Protein AF-A0A542ZNW9-F1 (afdb_monomer_lite)

InterPro domains:
  IPR007312 Phosphoesterase [PF04185] (73-162)
  IPR007312 Phosphoesterase [PTHR31956] (11-163)

Sequence (178 aa):
MIRPRRRTAALAAAATALTTLVAVATTASAAAPKPAAGTAYLPPVKHVFVINLENKGYDETWGPGSAAPYLSQTLRSQGVLLSSYYGTAHNSQPNYVAQVSGQGPNSQMQADCQTYSNFSGSGTVAPGQAVGSGCVFPTSVPNLTDQLTGKGLTWRGYMEDMGTPCRHPQVGAVDDTQ

Structure (mmCIF, N/CA/C/O backbone):
data_AF-A0A542ZNW9-F1
#
_entry.id   AF-A0A542ZNW9-F1
#
loop_
_atom_site.group_PDB
_atom_site.id
_atom_site.type_symbol
_atom_site.label_atom_id
_atom_site.label_alt_id
_atom_site.label_comp_id
_atom_site.label_asym_id
_atom_site.label_entity_id
_atom_site.label_seq_id
_atom_site.pdbx_PDB_ins_code
_atom_site.Cartn_x
_atom_site.Cartn_y
_atom_site.Cartn_z
_atom_site.occupancy
_atom_site.B_iso_or_equiv
_atom_site.auth_seq_id
_atom_site.auth_comp_id
_atom_site.auth_asym_id
_atom_site.auth_atom_id
_atom_site.pdbx_PDB_model_num
ATOM 1 N N . MET A 1 1 ? 85.048 -5.509 16.571 1.00 40.00 1 MET A N 1
ATOM 2 C CA . MET A 1 1 ? 83.852 -5.096 15.800 1.00 40.00 1 MET A CA 1
ATOM 3 C C . MET A 1 1 ? 82.701 -6.063 16.078 1.00 40.00 1 MET A C 1
ATOM 5 O O . MET A 1 1 ? 82.973 -7.239 16.235 1.00 40.00 1 MET A O 1
ATOM 9 N N . ILE A 1 2 ? 81.466 -5.548 16.133 1.00 42.06 2 ILE A N 1
ATOM 10 C CA . ILE A 1 2 ? 80.174 -6.176 15.752 1.00 42.06 2 ILE A CA 1
ATOM 11 C C . ILE A 1 2 ? 79.842 -7.628 16.225 1.00 42.06 2 ILE A C 1
ATOM 13 O O . ILE A 1 2 ? 80.313 -8.602 15.657 1.00 42.06 2 ILE A O 1
ATOM 17 N N . ARG A 1 3 ? 78.838 -7.702 17.128 1.00 43.06 3 ARG A N 1
ATOM 18 C CA . ARG A 1 3 ? 77.819 -8.766 17.399 1.00 43.06 3 ARG A CA 1
ATOM 19 C C . ARG A 1 3 ? 78.209 -10.154 17.996 1.00 43.06 3 ARG A C 1
ATOM 21 O O . ARG A 1 3 ? 79.103 -10.820 17.491 1.00 43.06 3 ARG A O 1
ATOM 28 N N . PRO A 1 4 ? 77.447 -10.657 19.007 1.00 50.31 4 PRO A N 1
ATOM 29 C CA . PRO A 1 4 ? 77.591 -12.013 19.575 1.00 50.31 4 PRO A CA 1
ATOM 30 C C . PRO A 1 4 ? 76.329 -12.929 19.523 1.00 50.31 4 PRO A C 1
ATOM 32 O O . PRO A 1 4 ? 75.225 -12.443 19.741 1.00 50.31 4 PRO A O 1
ATOM 35 N N . ARG A 1 5 ? 76.543 -14.268 19.467 1.00 52.50 5 ARG A N 1
ATOM 36 C CA . ARG A 1 5 ? 75.645 -15.393 19.914 1.00 52.50 5 ARG A CA 1
ATOM 37 C C . ARG A 1 5 ? 74.266 -15.533 19.190 1.00 52.50 5 ARG A C 1
ATOM 39 O O . ARG A 1 5 ? 73.792 -14.572 18.612 1.00 52.50 5 ARG A O 1
ATOM 46 N N . ARG A 1 6 ? 73.531 -16.669 19.139 1.00 48.50 6 ARG A N 1
ATOM 47 C CA . ARG A 1 6 ? 73.522 -18.054 19.723 1.00 48.50 6 ARG A CA 1
ATOM 48 C C . ARG A 1 6 ? 73.196 -19.057 18.559 1.00 48.50 6 ARG A C 1
ATOM 50 O O . ARG A 1 6 ? 72.655 -18.594 17.568 1.00 48.50 6 ARG A O 1
ATOM 57 N N . ARG A 1 7 ? 73.605 -20.344 18.471 1.00 53.25 7 ARG A N 1
ATOM 58 C CA . ARG A 1 7 ? 73.169 -21.598 19.173 1.00 53.25 7 ARG A CA 1
ATOM 59 C C . ARG A 1 7 ? 71.640 -21.725 19.376 1.00 53.25 7 ARG A C 1
ATOM 61 O O . ARG A 1 7 ? 71.080 -20.794 19.938 1.00 53.25 7 ARG A O 1
ATOM 68 N N . THR A 1 8 ? 70.928 -22.827 19.078 1.00 44.78 8 THR A N 1
ATOM 69 C CA . THR A 1 8 ? 71.196 -24.166 18.448 1.00 44.78 8 THR A CA 1
ATOM 70 C C . THR A 1 8 ? 70.414 -24.277 17.101 1.00 44.78 8 THR A C 1
ATOM 72 O O . THR A 1 8 ? 70.203 -23.216 16.527 1.00 44.78 8 THR A O 1
ATOM 75 N N . ALA A 1 9 ? 69.994 -25.381 16.440 1.00 45.34 9 ALA A N 1
ATOM 76 C CA . ALA A 1 9 ? 69.988 -26.870 16.549 1.00 45.34 9 ALA A CA 1
ATOM 77 C C . ALA A 1 9 ? 69.945 -27.458 15.084 1.00 45.34 9 ALA A C 1
ATOM 79 O O . ALA A 1 9 ? 69.938 -26.649 14.161 1.00 45.34 9 ALA A O 1
ATOM 80 N N . ALA A 1 10 ? 69.999 -28.745 14.673 1.00 41.28 10 ALA A N 1
ATOM 81 C CA . ALA A 1 10 ? 69.808 -30.110 15.226 1.00 41.28 10 ALA A CA 1
ATOM 82 C C . ALA A 1 10 ? 68.339 -30.570 15.476 1.00 41.28 10 ALA A C 1
ATOM 84 O O . ALA A 1 10 ? 67.607 -29.840 16.129 1.00 41.28 10 ALA A O 1
ATOM 85 N N . LEU A 1 11 ? 67.849 -31.766 15.072 1.00 40.66 11 LEU A N 1
ATOM 86 C CA . LEU A 1 11 ? 68.279 -32.818 14.106 1.00 40.66 11 LEU A CA 1
ATOM 87 C C . LEU A 1 11 ? 67.115 -33.848 13.917 1.00 40.66 11 LEU A C 1
ATOM 89 O O . LEU A 1 11 ? 66.310 -33.965 14.834 1.00 40.66 11 LEU A O 1
ATOM 93 N N . ALA A 1 12 ? 67.112 -34.660 12.837 1.00 39.25 12 ALA A N 1
ATOM 94 C CA . ALA A 1 12 ? 66.285 -35.887 12.641 1.00 39.25 12 ALA A CA 1
ATOM 95 C C . ALA A 1 12 ? 64.734 -35.712 12.596 1.00 39.25 12 ALA A C 1
ATOM 97 O O . ALA A 1 12 ? 64.210 -34.692 13.020 1.00 39.25 12 ALA A O 1
ATOM 98 N N . ALA A 1 13 ? 63.910 -36.650 12.097 1.00 38.88 13 ALA A N 1
ATOM 99 C CA . ALA A 1 13 ? 64.068 -37.721 11.091 1.00 38.88 13 ALA A CA 1
ATOM 100 C C . ALA A 1 13 ? 62.667 -38.102 10.536 1.00 38.88 13 ALA A C 1
ATOM 102 O O . ALA A 1 13 ? 61.650 -37.646 11.053 1.00 38.88 13 ALA A O 1
ATOM 103 N N . ALA A 1 14 ? 62.599 -38.930 9.487 1.00 42.25 14 ALA A N 1
ATOM 104 C CA . ALA A 1 14 ? 61.339 -39.390 8.891 1.00 42.25 14 ALA A CA 1
ATOM 105 C C . ALA A 1 14 ? 60.809 -40.691 9.523 1.00 42.25 14 ALA A C 1
ATOM 107 O O . ALA A 1 14 ? 61.604 -41.565 9.860 1.00 42.25 14 ALA A O 1
ATOM 108 N N . ALA A 1 15 ? 59.480 -40.864 9.557 1.00 42.28 15 ALA A N 1
ATOM 109 C CA . ALA A 1 15 ? 58.813 -42.165 9.402 1.00 42.28 15 ALA A CA 1
ATOM 110 C C . ALA A 1 15 ? 57.318 -41.996 9.064 1.00 42.28 15 ALA A C 1
ATOM 112 O O . ALA A 1 15 ? 56.653 -41.076 9.535 1.00 42.28 15 ALA A O 1
ATOM 113 N N . THR A 1 16 ? 56.790 -42.905 8.246 1.00 48.59 16 THR A N 1
ATOM 114 C CA . THR A 1 16 ? 55.382 -42.989 7.830 1.00 48.59 16 THR A CA 1
ATOM 115 C C . THR A 1 16 ? 54.485 -43.650 8.878 1.00 48.59 16 THR A C 1
ATOM 117 O O . THR A 1 16 ? 54.848 -44.699 9.407 1.00 48.59 16 THR A O 1
ATOM 120 N N . ALA A 1 17 ? 53.253 -43.159 9.035 1.00 45.09 17 ALA A N 1
ATOM 121 C CA . ALA A 1 17 ? 52.128 -43.952 9.534 1.00 45.09 17 ALA A CA 1
ATOM 122 C C . ALA A 1 17 ? 50.839 -43.537 8.802 1.00 45.09 17 ALA A C 1
ATOM 124 O O . ALA A 1 17 ? 50.328 -42.439 9.006 1.00 45.09 17 ALA A O 1
ATOM 125 N N . LEU A 1 18 ? 50.336 -44.400 7.914 1.00 49.16 18 LEU A N 1
ATOM 126 C CA . LEU A 1 18 ? 49.089 -44.180 7.179 1.00 49.16 18 LEU A CA 1
ATOM 127 C C . LEU A 1 18 ? 47.925 -44.811 7.956 1.00 49.16 18 LEU A C 1
ATOM 129 O O . LEU A 1 18 ? 47.775 -46.030 7.951 1.00 49.16 18 LEU A O 1
ATOM 133 N N . THR A 1 19 ? 47.082 -43.994 8.586 1.00 50.31 19 THR A N 1
ATOM 134 C CA . THR A 1 19 ? 45.833 -44.444 9.223 1.00 50.31 19 THR A CA 1
ATOM 135 C C . THR A 1 19 ? 44.640 -43.664 8.679 1.00 50.31 19 THR A C 1
ATOM 137 O O . THR A 1 19 ? 44.379 -42.518 9.036 1.00 50.31 19 THR A O 1
ATOM 140 N N . THR A 1 20 ? 43.895 -44.301 7.779 1.00 50.75 20 THR A N 1
ATOM 141 C CA . THR A 1 20 ? 42.688 -43.742 7.165 1.00 50.75 20 THR A CA 1
ATOM 142 C C . THR A 1 20 ? 41.507 -43.785 8.132 1.00 50.75 20 THR A C 1
ATOM 144 O O . THR A 1 20 ? 40.896 -44.838 8.310 1.00 50.75 20 THR A O 1
ATOM 147 N N . LEU A 1 21 ? 41.129 -42.636 8.696 1.00 44.22 21 LEU A N 1
ATOM 148 C CA . LEU A 1 21 ? 39.830 -42.452 9.349 1.00 44.22 21 LEU A CA 1
ATOM 149 C C . LEU A 1 21 ? 38.939 -41.548 8.485 1.00 44.22 21 LEU A C 1
ATOM 151 O O . LEU A 1 21 ? 38.829 -40.344 8.707 1.00 44.22 21 LEU A O 1
ATOM 155 N N . VAL A 1 22 ? 38.291 -42.140 7.476 1.00 47.03 22 VAL A N 1
ATOM 156 C CA . VAL A 1 22 ? 37.201 -41.473 6.747 1.00 47.03 22 VAL A CA 1
ATOM 157 C C . VAL A 1 22 ? 35.963 -41.504 7.640 1.00 47.03 22 VAL A C 1
ATOM 159 O O . VAL A 1 22 ? 35.112 -42.385 7.537 1.00 47.03 22 VAL A O 1
ATOM 162 N N . ALA A 1 23 ? 35.889 -40.552 8.569 1.00 49.53 23 ALA A N 1
ATOM 163 C CA . ALA A 1 23 ? 34.697 -40.325 9.367 1.00 49.53 23 ALA A CA 1
ATOM 164 C C . ALA A 1 23 ? 33.591 -39.784 8.450 1.00 49.53 23 ALA A C 1
ATOM 166 O O . ALA A 1 23 ? 33.555 -38.593 8.138 1.00 49.53 23 ALA A O 1
ATOM 167 N N . VAL A 1 24 ? 32.694 -40.667 7.999 1.00 49.09 24 VAL A N 1
ATOM 168 C CA . VAL A 1 24 ? 31.499 -40.280 7.240 1.00 49.09 24 VAL A CA 1
ATOM 169 C C . VAL A 1 24 ? 30.548 -39.556 8.191 1.00 49.09 24 VAL A C 1
ATOM 171 O O . VAL A 1 24 ? 29.669 -40.155 8.806 1.00 49.09 24 VAL A O 1
ATOM 174 N N . ALA A 1 25 ? 30.755 -38.250 8.335 1.00 50.84 25 ALA A N 1
ATOM 175 C CA . ALA A 1 25 ? 29.876 -37.368 9.080 1.00 50.84 25 ALA A CA 1
ATOM 176 C C . ALA A 1 25 ? 28.557 -37.205 8.311 1.00 50.84 25 ALA A C 1
ATOM 178 O O . ALA A 1 25 ? 28.365 -36.240 7.573 1.00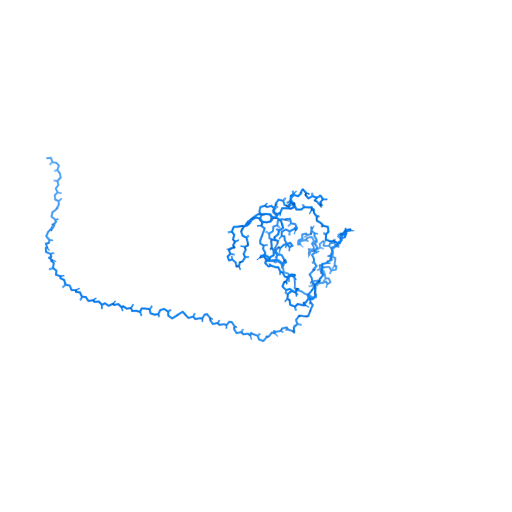 50.84 25 ALA A O 1
ATOM 179 N N . THR A 1 26 ? 27.642 -38.164 8.476 1.00 49.28 26 THR A N 1
ATOM 180 C CA . THR A 1 26 ? 26.252 -38.032 8.036 1.00 49.28 26 THR A CA 1
ATOM 181 C C . THR A 1 26 ? 25.600 -36.909 8.832 1.00 49.28 26 THR A C 1
ATOM 183 O O . THR A 1 26 ? 25.055 -37.131 9.916 1.00 49.28 26 THR A O 1
ATOM 186 N N . THR A 1 27 ? 25.668 -35.688 8.306 1.00 51.94 27 THR A N 1
ATOM 187 C CA . THR A 1 27 ? 24.936 -34.530 8.814 1.00 51.94 27 THR A CA 1
ATOM 188 C C . THR A 1 27 ? 23.448 -34.742 8.563 1.00 51.94 27 THR A C 1
ATOM 190 O O . THR A 1 27 ? 22.872 -34.255 7.592 1.00 51.94 27 THR A O 1
ATOM 193 N N . ALA A 1 28 ? 22.818 -35.511 9.453 1.00 55.88 28 ALA A N 1
ATOM 194 C CA . ALA A 1 28 ? 21.375 -35.635 9.521 1.00 55.88 28 ALA A CA 1
ATOM 195 C C . ALA A 1 28 ? 20.797 -34.228 9.701 1.00 55.88 28 ALA A C 1
ATOM 197 O O . ALA A 1 28 ? 20.906 -33.635 10.775 1.00 55.88 28 ALA A O 1
ATOM 198 N N . SER A 1 29 ? 20.242 -33.677 8.620 1.00 57.47 29 SER A N 1
ATOM 199 C CA . SER A 1 29 ? 19.619 -32.360 8.638 1.00 57.47 29 SER A CA 1
ATOM 200 C C . SER A 1 29 ? 18.421 -32.431 9.574 1.00 57.47 29 SER A C 1
ATOM 202 O O . SER A 1 29 ? 17.389 -33.015 9.236 1.00 57.47 29 SER A O 1
ATOM 204 N N . ALA A 1 30 ? 18.594 -31.907 10.787 1.00 60.81 30 ALA A N 1
ATOM 205 C CA . ALA A 1 30 ? 17.549 -31.852 11.789 1.00 60.81 30 ALA A CA 1
ATOM 206 C C . ALA A 1 30 ? 16.455 -30.920 11.264 1.00 60.81 30 ALA A C 1
ATOM 208 O O . ALA A 1 30 ? 16.573 -29.697 11.350 1.00 60.81 30 ALA A O 1
ATOM 209 N N . ALA A 1 31 ? 15.418 -31.512 10.666 1.00 60.44 31 ALA A N 1
ATOM 210 C CA . ALA A 1 31 ? 14.281 -30.778 10.139 1.00 60.44 31 ALA A CA 1
ATOM 211 C C . ALA A 1 31 ? 13.732 -29.875 11.248 1.00 60.44 31 ALA A C 1
ATOM 213 O O . ALA A 1 31 ? 13.332 -30.367 12.306 1.00 60.44 31 ALA A O 1
ATOM 214 N N . ALA A 1 32 ? 13.765 -28.559 11.014 1.00 65.69 32 ALA A N 1
ATOM 215 C CA . ALA A 1 32 ? 13.331 -27.582 12.001 1.00 65.69 32 ALA A CA 1
ATOM 216 C C . ALA A 1 32 ? 11.916 -27.953 12.478 1.00 65.69 32 ALA A C 1
ATOM 218 O O . ALA A 1 32 ? 11.058 -28.230 11.629 1.00 65.69 32 ALA A O 1
ATOM 219 N N . PRO A 1 33 ? 11.662 -28.011 13.800 1.00 58.28 33 PRO A N 1
ATOM 220 C CA . PRO A 1 33 ? 10.386 -28.477 14.315 1.00 58.28 33 PRO A CA 1
ATOM 221 C C . PRO A 1 33 ? 9.277 -27.606 13.734 1.00 58.28 33 PRO A C 1
ATOM 223 O O . PRO A 1 33 ? 9.235 -26.398 13.974 1.00 58.28 33 PRO A O 1
ATOM 226 N N . LYS A 1 34 ? 8.400 -28.228 12.934 1.00 60.06 34 LYS A N 1
ATOM 227 C CA . LYS A 1 34 ? 7.247 -27.562 12.325 1.00 60.06 34 LYS A CA 1
ATOM 228 C C . LYS A 1 34 ? 6.517 -26.806 13.439 1.00 60.06 34 LYS A C 1
ATOM 230 O O . LYS A 1 34 ? 6.139 -27.462 14.414 1.00 60.06 34 LYS A O 1
ATOM 235 N N . PRO A 1 35 ? 6.325 -25.476 13.331 1.00 58.75 35 PRO A N 1
ATOM 236 C CA . PRO A 1 35 ? 5.683 -24.715 14.391 1.00 58.75 35 PRO A CA 1
ATOM 237 C C 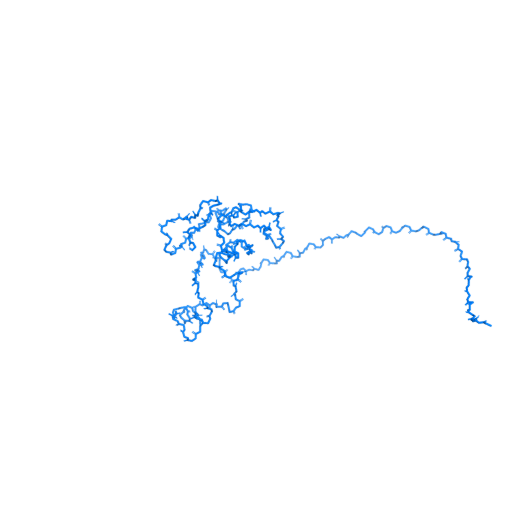. PRO A 1 35 ? 4.332 -25.357 14.690 1.00 58.75 35 PRO A C 1
ATOM 239 O O . PRO A 1 35 ? 3.547 -25.622 13.771 1.00 58.75 35 PRO A O 1
ATOM 242 N N . ALA A 1 36 ? 4.104 -25.675 15.965 1.00 58.50 36 ALA A N 1
ATOM 243 C CA . ALA A 1 36 ? 2.859 -26.283 16.394 1.00 58.50 36 ALA A CA 1
ATOM 244 C C . ALA A 1 36 ? 1.711 -25.383 15.931 1.00 58.50 36 ALA A C 1
ATOM 246 O O . ALA A 1 36 ? 1.739 -24.173 16.163 1.00 58.50 36 ALA A O 1
ATOM 247 N N . ALA A 1 37 ? 0.728 -25.966 15.244 1.00 60.44 37 ALA A N 1
ATOM 248 C CA . ALA A 1 37 ? -0.441 -25.233 14.785 1.00 60.44 37 ALA A CA 1
ATOM 249 C C . ALA A 1 37 ? -1.277 -24.850 16.011 1.00 60.44 37 ALA A C 1
ATOM 251 O O . ALA A 1 37 ? -2.148 -25.606 16.440 1.00 60.44 37 ALA A O 1
ATOM 252 N N . GLY A 1 38 ? -0.947 -23.704 16.610 1.00 58.31 38 GLY A N 1
ATOM 253 C CA . GLY A 1 38 ? -1.666 -23.161 17.748 1.00 58.31 38 GLY A CA 1
ATOM 254 C C . GLY A 1 38 ? -3.143 -23.046 17.401 1.00 58.31 38 GLY A C 1
ATOM 255 O O . GLY A 1 38 ? -3.496 -22.554 16.327 1.00 58.31 38 GLY A O 1
ATOM 256 N N . THR A 1 39 ? -4.003 -23.518 18.302 1.00 58.22 39 THR A N 1
ATOM 257 C CA . THR A 1 39 ? -5.450 -23.322 18.199 1.00 58.22 39 THR A CA 1
ATOM 258 C C . THR A 1 39 ? -5.716 -21.839 17.985 1.00 58.22 39 THR A C 1
ATOM 260 O O . THR A 1 39 ? -5.348 -21.034 18.844 1.00 58.22 39 THR A O 1
ATOM 263 N N . ALA A 1 40 ? -6.292 -21.474 16.837 1.00 61.62 40 ALA A N 1
ATOM 264 C CA . ALA A 1 40 ? -6.493 -20.077 16.474 1.00 61.62 40 ALA A CA 1
ATOM 265 C C . ALA A 1 40 ? -7.316 -19.380 17.567 1.00 61.62 40 ALA A C 1
ATOM 267 O O . ALA A 1 40 ? -8.493 -19.678 17.755 1.00 61.62 40 ALA A O 1
ATOM 268 N N . TYR A 1 41 ? -6.667 -18.481 18.312 1.00 68.19 41 TYR A N 1
ATOM 269 C CA . TYR A 1 41 ? -7.252 -17.822 19.486 1.00 68.19 41 TYR A CA 1
ATOM 270 C C . TYR A 1 41 ? -8.419 -16.889 19.119 1.00 68.19 41 TYR A C 1
ATOM 272 O O . TYR A 1 41 ? -9.238 -16.535 19.962 1.00 68.19 41 TYR A O 1
ATOM 280 N N . LEU A 1 42 ? -8.501 -16.505 17.844 1.00 74.56 42 LEU A N 1
ATOM 281 C CA . LEU A 1 42 ? -9.568 -15.700 17.270 1.00 74.56 42 LEU A CA 1
ATOM 282 C C . LEU A 1 42 ? -10.403 -16.553 16.299 1.00 74.56 42 LEU A C 1
ATOM 284 O O . LEU A 1 42 ? -9.843 -17.420 15.619 1.00 74.56 42 LEU A O 1
ATOM 288 N N . PRO A 1 43 ? -11.721 -16.302 16.183 1.00 82.38 43 PRO A N 1
ATOM 289 C CA . PRO A 1 43 ? -12.551 -16.951 15.174 1.00 82.38 43 PRO A CA 1
ATOM 290 C C . PRO A 1 43 ? -12.054 -16.623 13.751 1.00 82.38 43 PRO A C 1
ATOM 292 O O . PRO A 1 43 ? -11.444 -15.570 13.547 1.00 82.38 43 PRO A O 1
ATOM 295 N N . PRO A 1 44 ? -12.330 -17.477 12.744 1.00 86.75 44 PRO A N 1
ATOM 296 C CA . PRO A 1 44 ? -11.870 -17.254 11.375 1.00 86.75 44 PRO A CA 1
ATOM 297 C C . PRO A 1 44 ? -12.289 -15.887 10.821 1.00 86.75 44 PRO A C 1
ATOM 299 O O . PRO A 1 44 ? -13.480 -15.579 10.723 1.00 86.75 44 PRO A O 1
ATOM 302 N N . VAL A 1 45 ? -11.300 -15.083 10.427 1.00 89.19 45 VAL A N 1
ATOM 303 C CA . VAL A 1 45 ? -11.511 -13.763 9.821 1.00 89.19 45 VAL A CA 1
ATOM 304 C C . VAL A 1 45 ? -12.130 -13.944 8.434 1.00 89.19 45 VAL A C 1
ATOM 306 O O . VAL A 1 45 ? -11.502 -14.501 7.537 1.00 89.19 45 VAL A O 1
ATOM 309 N N . LYS A 1 46 ? -13.377 -13.490 8.264 1.00 89.81 46 LYS A N 1
ATOM 310 C CA . LYS A 1 46 ? -14.123 -13.588 6.992 1.00 89.81 46 LYS A CA 1
ATOM 311 C C . LYS A 1 46 ? -13.966 -12.362 6.096 1.00 89.81 46 LYS A C 1
ATOM 313 O O . LYS A 1 46 ? -14.041 -12.481 4.878 1.00 89.81 46 LYS A O 1
ATOM 318 N N . HIS A 1 47 ? -13.766 -11.196 6.705 1.00 93.56 47 HIS A N 1
ATOM 319 C CA . HIS A 1 47 ? -13.651 -9.907 6.031 1.00 93.56 47 HIS A CA 1
ATOM 320 C C . HIS A 1 47 ? -12.563 -9.085 6.718 1.00 93.56 47 HIS A C 1
ATOM 322 O O . HIS A 1 47 ? -12.443 -9.119 7.943 1.00 93.56 47 HIS A O 1
ATOM 328 N N . VAL A 1 48 ? -11.794 -8.344 5.926 1.00 94.12 48 VAL A N 1
ATOM 329 C CA . VAL A 1 48 ? -10.800 -7.374 6.389 1.00 94.12 48 VAL A CA 1
ATOM 330 C C . VAL A 1 48 ? -11.084 -6.072 5.657 1.00 94.12 48 VAL A C 1
ATOM 332 O O . VAL A 1 48 ? -11.286 -6.082 4.445 1.00 94.12 48 VAL A O 1
ATOM 335 N N . PHE A 1 49 ? -11.090 -4.967 6.394 1.00 95.94 49 PHE A N 1
ATOM 336 C CA . PHE A 1 49 ? -11.134 -3.622 5.839 1.00 95.94 49 PHE A CA 1
ATOM 337 C C . PHE A 1 49 ? -9.823 -2.934 6.203 1.00 95.94 49 PHE A C 1
ATOM 339 O O . PHE A 1 49 ? -9.416 -2.954 7.364 1.00 95.94 49 PHE A O 1
ATOM 346 N N . VAL A 1 50 ? -9.163 -2.352 5.206 1.00 95.62 50 VAL A N 1
ATOM 347 C CA . VAL A 1 50 ? -7.970 -1.522 5.378 1.00 95.62 50 VAL A CA 1
ATOM 348 C C . VAL A 1 50 ? -8.350 -0.135 4.885 1.00 95.62 50 VAL A C 1
ATOM 350 O O . VAL A 1 50 ? -8.875 -0.001 3.782 1.00 95.62 50 VAL A O 1
ATOM 353 N N . ILE A 1 51 ? -8.155 0.874 5.731 1.00 95.12 51 ILE A N 1
ATOM 354 C CA . ILE A 1 51 ? -8.493 2.267 5.441 1.00 95.12 51 ILE A CA 1
ATOM 355 C C . ILE A 1 51 ? -7.198 3.056 5.574 1.00 95.12 51 ILE A C 1
ATOM 357 O O . ILE A 1 51 ? -6.673 3.200 6.679 1.00 95.12 51 ILE A O 1
ATOM 361 N N . ASN A 1 52 ? -6.682 3.534 4.447 1.00 94.44 52 ASN A N 1
ATOM 362 C CA . ASN A 1 52 ? -5.518 4.408 4.414 1.00 94.44 52 ASN A CA 1
ATOM 363 C C . ASN A 1 52 ? -6.021 5.854 4.435 1.00 94.44 52 ASN A C 1
ATOM 365 O O . ASN A 1 52 ? -6.885 6.213 3.640 1.00 94.44 52 ASN A O 1
ATOM 369 N N . LEU A 1 53 ? -5.500 6.659 5.359 1.00 92.44 53 LEU A N 1
ATOM 370 C CA . LEU A 1 53 ? -5.766 8.093 5.451 1.00 92.44 53 LEU A CA 1
ATOM 371 C C . LEU A 1 53 ? -4.445 8.813 5.196 1.00 92.44 53 LEU A C 1
ATOM 373 O O . LEU A 1 53 ? -3.445 8.498 5.845 1.00 92.44 53 LEU A O 1
ATOM 377 N N . GLU A 1 54 ? -4.424 9.724 4.230 1.00 89.06 54 GLU A N 1
ATOM 378 C CA . GLU A 1 54 ? -3.171 10.266 3.707 1.00 89.06 54 GLU A CA 1
ATOM 379 C C . GLU A 1 54 ? -2.717 11.559 4.409 1.00 89.06 54 GLU A C 1
ATOM 381 O O . GLU A 1 54 ? -3.507 12.277 5.018 1.00 89.06 54 GLU A O 1
ATOM 386 N N . ASN A 1 55 ? -1.410 11.839 4.343 1.00 89.81 55 ASN A N 1
ATOM 387 C CA . ASN A 1 55 ? -0.763 13.102 4.733 1.00 89.81 55 ASN A CA 1
ATOM 388 C C . ASN A 1 55 ? -1.107 13.619 6.156 1.00 89.81 55 ASN A C 1
ATOM 390 O O . ASN A 1 55 ? -1.178 14.832 6.394 1.00 89.81 55 ASN A O 1
ATOM 394 N N . LYS A 1 56 ? -1.306 12.713 7.126 1.00 92.81 56 LYS A N 1
ATOM 395 C CA . LYS A 1 56 ? -1.568 13.037 8.541 1.00 92.81 56 LYS A CA 1
ATOM 396 C C . LYS A 1 56 ? -0.512 12.433 9.466 1.00 92.81 56 LYS A C 1
ATOM 398 O O . LYS A 1 56 ? -0.210 11.242 9.395 1.00 92.81 56 LYS A O 1
ATOM 403 N N . GLY A 1 57 ? 0.054 13.258 10.348 1.00 92.62 57 GLY A N 1
ATOM 404 C CA . GLY A 1 57 ? 1.061 12.824 11.324 1.00 92.62 57 GLY A CA 1
ATOM 405 C C . GLY A 1 57 ? 0.459 12.056 12.509 1.00 92.62 57 GLY A C 1
ATOM 406 O O . GLY A 1 57 ? -0.727 12.198 12.811 1.00 92.62 57 GLY A O 1
ATOM 407 N N . TYR A 1 58 ? 1.276 11.280 13.234 1.00 94.75 58 TYR A N 1
ATOM 408 C CA . TYR A 1 58 ? 0.815 10.570 14.438 1.00 94.75 58 TYR A CA 1
ATOM 409 C C . TYR A 1 58 ? 0.300 11.547 15.507 1.00 94.75 58 TYR A C 1
ATOM 411 O O . TYR A 1 58 ? -0.844 11.425 15.938 1.00 94.75 58 TYR A O 1
ATOM 419 N N . ASP A 1 59 ? 1.092 12.555 15.884 1.00 94.88 59 ASP A N 1
ATOM 420 C CA . ASP A 1 59 ? 0.703 13.519 16.926 1.00 94.88 59 ASP A CA 1
ATOM 421 C C . ASP A 1 59 ? -0.434 14.456 16.484 1.00 94.88 59 ASP A C 1
ATOM 423 O O . ASP A 1 59 ? -1.254 14.864 17.303 1.00 94.88 59 ASP A O 1
ATOM 427 N N . GLU A 1 60 ? -0.545 14.738 15.183 1.00 95.88 60 GLU A N 1
ATOM 428 C CA . GLU A 1 60 ? -1.680 15.464 14.594 1.00 95.88 60 GLU A CA 1
ATOM 429 C C . GLU A 1 60 ? -2.980 14.642 14.686 1.00 95.88 60 GLU A C 1
ATOM 431 O O . GLU A 1 60 ? -4.040 15.169 15.019 1.00 95.88 60 GLU A O 1
ATOM 436 N N . THR A 1 61 ? -2.898 13.332 14.430 1.00 95.75 61 THR A N 1
ATOM 437 C CA . THR A 1 61 ? -4.064 12.436 14.406 1.00 95.75 61 THR A CA 1
ATOM 438 C C . THR A 1 61 ? -4.497 12.007 15.806 1.00 95.75 61 THR A C 1
ATOM 440 O O . THR A 1 61 ? -5.697 11.932 16.066 1.00 95.75 61 THR A O 1
ATOM 443 N N . TRP A 1 62 ? -3.551 11.729 16.709 1.00 95.19 62 TRP A N 1
ATOM 444 C CA . TRP A 1 62 ? -3.789 11.071 18.005 1.00 95.19 62 TRP A CA 1
ATOM 445 C C . TRP A 1 62 ? -3.448 11.935 19.228 1.00 95.19 62 TRP A C 1
ATOM 447 O O . TRP A 1 62 ? -3.755 11.533 20.351 1.00 95.19 62 TRP A O 1
ATOM 457 N N . GLY A 1 63 ? -2.822 13.101 19.043 1.00 93.62 63 GLY A N 1
ATOM 458 C CA . GLY A 1 63 ? -2.472 14.014 20.131 1.00 93.62 63 GLY A CA 1
ATOM 459 C C . GLY A 1 63 ? -3.659 14.835 20.665 1.00 93.62 63 GLY A C 1
ATOM 460 O O . GLY A 1 63 ? -4.744 14.833 20.078 1.00 93.62 63 GLY A O 1
ATOM 461 N N . PRO A 1 64 ? -3.470 15.592 21.768 1.00 93.44 64 PRO A N 1
ATOM 462 C CA . PRO A 1 64 ? -4.557 16.314 22.445 1.00 93.44 64 PRO A CA 1
ATOM 463 C C . PRO A 1 64 ? -5.273 17.378 21.598 1.00 93.44 64 PRO A C 1
ATOM 465 O O . PRO A 1 64 ? -6.405 17.735 21.907 1.00 93.44 64 PRO A O 1
ATOM 468 N N . GLY A 1 65 ? -4.621 17.889 20.547 1.00 94.94 65 GLY A N 1
ATOM 469 C CA . GLY A 1 65 ? -5.178 18.867 19.603 1.00 94.94 65 GLY A CA 1
ATOM 470 C C . GLY A 1 65 ? -5.804 18.259 18.342 1.00 94.94 65 GLY A C 1
ATOM 471 O O . GLY A 1 65 ? -6.026 18.991 17.381 1.00 94.94 65 GLY A O 1
ATOM 472 N N . SER A 1 66 ? -6.038 16.942 18.307 1.00 96.94 66 SER A N 1
ATOM 473 C CA . SER A 1 66 ? -6.528 16.224 17.124 1.00 96.94 66 SER A CA 1
ATOM 474 C C . SER A 1 66 ? -7.846 16.789 16.581 1.00 96.94 66 SER A C 1
ATOM 476 O O . SER A 1 66 ? -8.880 16.764 17.250 1.00 96.94 66 SER A O 1
ATOM 478 N N . ALA A 1 67 ? -7.823 17.210 15.313 1.00 96.50 67 ALA A N 1
ATOM 479 C CA . ALA A 1 67 ? -9.011 17.615 14.559 1.00 96.50 67 ALA A CA 1
ATOM 480 C C . ALA A 1 67 ? -9.904 16.424 14.138 1.00 96.50 67 ALA A C 1
ATOM 482 O O . ALA A 1 67 ? -10.972 16.628 13.565 1.00 96.50 67 ALA A O 1
ATOM 483 N N . ALA A 1 68 ? -9.493 15.185 14.434 1.00 96.44 68 ALA A N 1
ATOM 484 C CA . ALA A 1 68 ? -10.206 13.953 14.100 1.00 96.44 68 ALA A CA 1
ATOM 485 C C . ALA A 1 68 ? -10.689 13.219 15.374 1.00 96.44 68 ALA A C 1
ATOM 487 O O . ALA A 1 68 ? -10.217 12.113 15.660 1.00 96.44 68 ALA A O 1
ATOM 488 N N . PRO A 1 69 ? -11.639 13.784 16.153 1.00 95.69 69 PRO A N 1
ATOM 489 C CA . PRO A 1 69 ? -12.053 13.245 17.456 1.00 95.69 69 PRO A CA 1
ATOM 490 C C . PRO A 1 69 ? -12.617 11.819 17.378 1.00 95.69 69 PRO A C 1
ATOM 492 O O . PRO A 1 69 ? -12.426 11.023 18.299 1.00 95.69 69 PRO A O 1
ATOM 495 N N . TYR A 1 70 ? -13.259 11.455 16.260 1.00 96.06 70 TYR A N 1
ATOM 496 C CA . TYR A 1 70 ? -13.716 10.082 16.038 1.00 96.06 70 TYR A CA 1
ATOM 497 C C . TYR A 1 70 ? -12.552 9.082 15.998 1.00 96.06 70 TYR A C 1
ATOM 499 O O . TYR A 1 70 ? -12.679 7.989 16.542 1.00 96.06 70 TYR A O 1
ATOM 507 N N . LEU A 1 71 ? -11.406 9.445 15.412 1.00 95.69 71 LEU A N 1
ATOM 508 C CA . LEU A 1 71 ? -10.216 8.594 15.426 1.00 95.69 71 LEU A CA 1
ATOM 509 C C . LEU A 1 71 ? -9.582 8.606 16.820 1.00 95.69 71 LEU A C 1
ATOM 511 O O . LEU A 1 71 ? -9.546 7.568 17.483 1.00 95.69 71 LEU A O 1
ATOM 515 N N . SER A 1 72 ? -9.149 9.784 17.283 1.00 95.62 72 SER A N 1
ATOM 516 C CA . SER A 1 72 ? -8.343 9.943 18.502 1.00 95.62 72 SER A CA 1
ATOM 517 C C . SER A 1 72 ? -9.033 9.482 19.785 1.00 95.62 72 SER A C 1
ATOM 519 O O . SER A 1 72 ? -8.347 9.052 20.711 1.00 95.62 72 SER A O 1
ATOM 521 N N . GLN A 1 73 ? -10.368 9.524 19.840 1.00 93.25 73 GLN A N 1
ATOM 522 C CA . GLN A 1 73 ? -11.146 9.192 21.036 1.00 93.25 73 GLN A CA 1
ATOM 523 C C . GLN A 1 73 ? -12.050 7.973 20.802 1.00 93.25 73 GLN A C 1
ATOM 525 O O . GLN A 1 73 ? -11.878 6.934 21.445 1.00 93.25 73 GLN A O 1
ATOM 530 N N . THR A 1 74 ? -13.004 8.068 19.869 1.00 95.50 74 THR A N 1
ATOM 531 C CA . THR A 1 74 ? -14.072 7.064 19.718 1.00 95.50 74 THR A CA 1
ATOM 532 C C . THR A 1 74 ? -13.539 5.716 19.234 1.00 95.50 74 THR A C 1
ATOM 534 O O . THR A 1 74 ? -13.726 4.704 19.910 1.00 95.50 74 THR A O 1
ATOM 537 N N . LEU A 1 75 ? -12.835 5.691 18.102 1.00 94.88 75 LEU A N 1
ATOM 538 C CA . LEU A 1 75 ? -12.241 4.487 17.524 1.00 94.88 75 LEU A CA 1
ATOM 539 C C . LEU A 1 75 ? -11.071 3.978 18.376 1.00 94.88 75 LEU A C 1
ATOM 541 O O . LEU A 1 75 ? -10.908 2.769 18.538 1.00 94.88 75 LEU A O 1
ATOM 545 N N . ARG A 1 76 ? -10.301 4.888 18.996 1.00 92.31 76 ARG A N 1
ATOM 546 C CA . ARG A 1 76 ? -9.168 4.541 19.869 1.00 92.31 76 ARG A CA 1
ATOM 547 C C . ARG A 1 76 ? -9.539 3.596 21.012 1.00 92.31 76 ARG A C 1
ATOM 549 O O . ARG A 1 76 ? -8.703 2.778 21.395 1.00 92.31 76 ARG A O 1
ATOM 556 N N . SER A 1 77 ? -10.758 3.714 21.542 1.00 93.44 77 SER A N 1
ATOM 557 C CA . SER A 1 77 ? -11.286 2.869 22.625 1.00 93.44 77 SER A CA 1
ATOM 558 C C . SER A 1 77 ? -11.778 1.485 22.174 1.00 93.44 77 SER A C 1
ATOM 560 O O . SER A 1 77 ? -11.964 0.605 23.010 1.00 93.44 77 SER A O 1
ATOM 562 N N . GLN A 1 78 ? -11.958 1.273 20.867 1.00 95.75 78 GLN A N 1
ATOM 563 C CA . GLN A 1 78 ? -12.519 0.047 20.283 1.00 95.75 78 GLN A CA 1
ATOM 564 C C . GLN A 1 78 ? -11.448 -0.903 19.719 1.00 95.75 78 GLN A C 1
ATOM 566 O O . GLN A 1 78 ? -11.779 -1.970 19.203 1.00 95.75 78 GLN A O 1
ATOM 571 N N . GLY A 1 79 ? -10.163 -0.540 19.795 1.00 92.06 79 GLY A N 1
ATOM 572 C CA . GLY A 1 79 ? -9.082 -1.312 19.185 1.00 92.06 79 GLY A CA 1
ATOM 573 C C . GLY A 1 79 ? -7.677 -0.944 19.666 1.00 92.06 79 GLY A C 1
ATOM 574 O O . GLY A 1 79 ? -7.480 -0.207 20.635 1.00 92.06 79 GLY A O 1
ATOM 575 N N . VAL A 1 80 ? -6.676 -1.489 18.974 1.00 93.62 80 VAL A N 1
ATOM 576 C CA . VAL A 1 80 ? -5.254 -1.333 19.309 1.00 93.62 80 VAL A CA 1
ATOM 577 C C . VAL A 1 80 ? -4.601 -0.335 18.354 1.00 93.62 80 VAL A C 1
ATOM 579 O O . VAL A 1 80 ? -4.541 -0.574 17.152 1.00 93.62 80 VAL A O 1
ATOM 582 N N . LEU A 1 81 ? -4.069 0.762 18.897 1.00 93.94 81 LEU A N 1
ATOM 583 C CA . LEU A 1 81 ? -3.187 1.673 18.165 1.00 93.94 81 LEU A CA 1
ATOM 584 C C . LEU A 1 81 ? -1.749 1.148 18.219 1.00 93.94 81 LEU A C 1
ATOM 586 O O . LEU A 1 81 ? -1.216 0.919 19.305 1.00 93.94 81 LEU A O 1
ATOM 590 N N . LEU A 1 82 ? -1.117 0.996 17.057 1.00 94.44 82 LEU A N 1
ATOM 591 C CA . LEU A 1 82 ? 0.280 0.584 16.938 1.00 94.44 82 LEU A CA 1
ATOM 592 C C . LEU A 1 82 ? 1.187 1.826 16.930 1.00 94.44 82 LEU A C 1
ATOM 594 O O . LEU A 1 82 ? 1.542 2.341 15.876 1.00 94.44 82 LEU A O 1
ATOM 598 N N . SER A 1 83 ? 1.586 2.304 18.112 1.00 94.00 83 SER A N 1
ATOM 599 C CA . SER A 1 83 ? 2.416 3.514 18.302 1.00 94.00 83 SER A CA 1
ATOM 600 C C . SER A 1 83 ? 3.875 3.397 17.820 1.00 94.00 83 SER A C 1
ATOM 602 O O . SER A 1 83 ? 4.694 4.274 18.082 1.00 94.00 83 SER A O 1
ATOM 604 N N . SER A 1 84 ? 4.227 2.296 17.156 1.00 95.06 84 SER A N 1
ATOM 605 C CA . SER A 1 84 ? 5.544 2.046 16.553 1.00 95.06 84 SER A CA 1
ATOM 606 C C . SER A 1 84 ? 5.391 1.354 15.193 1.00 95.06 84 SER A C 1
ATOM 608 O O . SER A 1 84 ? 6.159 0.464 14.835 1.00 95.06 84 SER A O 1
ATOM 610 N N . TYR A 1 85 ? 4.341 1.736 14.462 1.00 93.69 85 TYR A N 1
ATOM 611 C CA . TYR A 1 85 ? 4.118 1.383 13.065 1.00 93.69 85 TYR A CA 1
ATOM 612 C C . TYR A 1 85 ? 4.569 2.558 12.190 1.00 93.69 85 TYR A C 1
ATOM 614 O O . TYR A 1 85 ? 4.142 3.691 12.411 1.00 93.69 85 TYR A O 1
ATOM 622 N N . TYR A 1 86 ? 5.445 2.292 11.224 1.00 94.69 86 TYR A N 1
ATOM 623 C CA . TYR A 1 86 ? 6.121 3.312 10.421 1.00 94.69 86 TYR A CA 1
ATOM 624 C C . TYR A 1 86 ? 5.927 3.048 8.930 1.00 94.69 86 TYR A C 1
ATOM 626 O O . TYR A 1 86 ? 5.746 1.902 8.516 1.00 94.69 86 TYR A O 1
ATOM 634 N N . GLY A 1 87 ? 6.012 4.110 8.129 1.00 94.25 87 GLY A N 1
ATOM 635 C CA . GLY A 1 87 ? 6.089 3.982 6.679 1.00 94.25 87 GLY A CA 1
ATOM 636 C C . GLY A 1 87 ? 7.408 3.350 6.218 1.00 94.25 87 GLY A C 1
ATOM 637 O O . GLY A 1 87 ? 8.435 3.463 6.887 1.00 94.25 87 GLY A O 1
ATOM 638 N N . THR A 1 88 ? 7.386 2.700 5.055 1.00 96.19 88 THR A N 1
ATOM 639 C CA . THR A 1 88 ? 8.573 2.148 4.381 1.00 96.19 88 THR A CA 1
ATOM 640 C C . THR A 1 88 ? 9.354 3.202 3.594 1.00 96.19 88 THR A C 1
ATOM 642 O O . THR A 1 88 ? 10.526 2.989 3.294 1.00 96.19 88 THR A O 1
ATOM 645 N N . ALA A 1 89 ? 8.719 4.329 3.263 1.00 95.94 89 ALA A N 1
ATOM 646 C CA . ALA A 1 89 ? 9.287 5.459 2.531 1.00 95.94 89 ALA A CA 1
ATOM 647 C C . ALA A 1 89 ? 8.525 6.760 2.851 1.00 95.94 89 ALA A C 1
ATOM 649 O O . ALA A 1 89 ? 7.493 6.728 3.523 1.00 95.94 89 ALA A O 1
ATOM 650 N N . HIS A 1 90 ? 9.019 7.899 2.351 1.00 94.25 90 HIS A N 1
ATOM 651 C CA . HIS A 1 90 ? 8.380 9.207 2.537 1.00 94.25 90 HIS A CA 1
ATOM 652 C C . HIS A 1 90 ? 7.035 9.325 1.801 1.00 94.25 90 HIS A C 1
ATOM 654 O O . HIS A 1 90 ? 6.062 9.790 2.395 1.00 94.25 90 HIS A O 1
ATOM 660 N N . ASN A 1 91 ? 6.986 8.934 0.527 1.00 95.00 91 ASN A N 1
ATOM 661 C CA . ASN A 1 91 ? 5.832 9.185 -0.337 1.00 95.00 91 ASN A CA 1
ATOM 662 C C . ASN A 1 91 ? 4.775 8.082 -0.190 1.00 95.00 91 ASN A C 1
ATOM 664 O O . ASN A 1 91 ? 5.084 6.945 0.178 1.00 95.00 91 ASN A O 1
ATOM 668 N N . SER A 1 92 ? 3.522 8.385 -0.509 1.00 94.44 92 SER A N 1
ATOM 669 C CA . SER A 1 92 ? 2.387 7.494 -0.236 1.00 94.44 92 SER A CA 1
ATOM 670 C C . SER A 1 92 ? 2.418 6.203 -1.066 1.00 94.44 92 SER A C 1
ATOM 672 O O . SER A 1 92 ? 2.193 5.116 -0.530 1.00 94.44 92 SER A O 1
ATOM 674 N N . GLN A 1 93 ? 2.795 6.279 -2.347 1.00 93.56 93 GLN A N 1
ATOM 675 C CA . GLN A 1 93 ? 2.793 5.132 -3.262 1.00 93.56 93 GLN A CA 1
ATOM 676 C C . GLN A 1 93 ? 3.645 3.928 -2.781 1.00 93.56 93 GLN A C 1
ATOM 678 O O . GLN A 1 93 ? 3.076 2.839 -2.643 1.00 93.56 93 GLN A O 1
ATOM 683 N N . PRO A 1 94 ? 4.951 4.055 -2.456 1.00 96.44 94 PRO A N 1
ATOM 684 C CA . PRO A 1 94 ? 5.742 2.938 -1.920 1.00 96.44 94 PRO A CA 1
ATOM 685 C C . PRO A 1 94 ? 5.195 2.331 -0.619 1.00 96.44 94 PRO A C 1
ATOM 687 O O . PRO A 1 94 ? 5.402 1.142 -0.367 1.00 96.44 94 PRO A O 1
ATOM 690 N N . ASN A 1 95 ? 4.474 3.106 0.198 1.00 97.06 95 ASN A N 1
ATOM 691 C CA . ASN A 1 95 ? 3.817 2.580 1.394 1.00 97.06 95 ASN A CA 1
ATOM 692 C C . ASN A 1 95 ? 2.632 1.673 1.028 1.00 97.06 95 ASN A C 1
ATOM 694 O O . ASN A 1 95 ? 2.478 0.596 1.605 1.00 97.06 95 ASN A O 1
ATOM 698 N N . TYR A 1 96 ? 1.834 2.058 0.028 1.00 95.44 96 TYR A N 1
ATOM 699 C CA . TYR A 1 96 ? 0.731 1.240 -0.488 1.00 95.44 96 TYR A CA 1
ATOM 700 C C . TYR A 1 96 ? 1.240 -0.027 -1.192 1.00 95.44 96 TYR A C 1
ATOM 702 O O . TYR A 1 96 ? 0.725 -1.116 -0.939 1.00 95.44 96 TYR A O 1
ATOM 710 N N . VAL A 1 97 ? 2.306 0.081 -1.997 1.00 96.75 97 VAL A N 1
ATOM 711 C CA . VAL A 1 97 ? 2.989 -1.073 -2.612 1.00 96.75 97 VAL A CA 1
ATOM 712 C C . VAL A 1 97 ? 3.454 -2.056 -1.534 1.00 96.75 97 VAL A C 1
ATOM 714 O O . VAL A 1 97 ? 3.131 -3.245 -1.614 1.00 96.75 97 VAL A O 1
ATOM 717 N N . ALA A 1 98 ? 4.134 -1.576 -0.489 1.00 97.50 98 ALA A N 1
ATOM 718 C CA . ALA A 1 98 ? 4.571 -2.413 0.625 1.00 97.50 98 ALA A CA 1
ATOM 719 C C . ALA A 1 98 ? 3.396 -3.060 1.377 1.00 97.50 98 ALA A C 1
ATOM 721 O O . ALA A 1 98 ? 3.462 -4.243 1.709 1.00 97.50 98 ALA A O 1
ATOM 722 N N . GLN A 1 99 ? 2.299 -2.328 1.592 1.00 96.50 99 GLN A N 1
ATOM 723 C CA . GLN A 1 99 ? 1.101 -2.831 2.267 1.00 96.50 99 GLN A CA 1
ATOM 724 C C . GLN A 1 99 ? 0.434 -3.996 1.512 1.00 96.50 99 GLN A C 1
ATOM 726 O O . GLN A 1 99 ? -0.005 -4.953 2.150 1.00 96.50 99 GLN A O 1
ATOM 731 N N . VAL A 1 100 ? 0.370 -3.950 0.173 1.00 96.44 100 VAL A N 1
ATOM 732 C CA . VAL A 1 100 ? -0.306 -4.994 -0.628 1.00 96.44 100 VAL A CA 1
ATOM 733 C C . VAL A 1 100 ? 0.613 -6.112 -1.123 1.00 96.44 100 VAL A C 1
ATOM 735 O O . VAL A 1 100 ? 0.114 -7.186 -1.452 1.00 96.44 100 VAL A O 1
ATOM 738 N N . SER A 1 101 ? 1.931 -5.903 -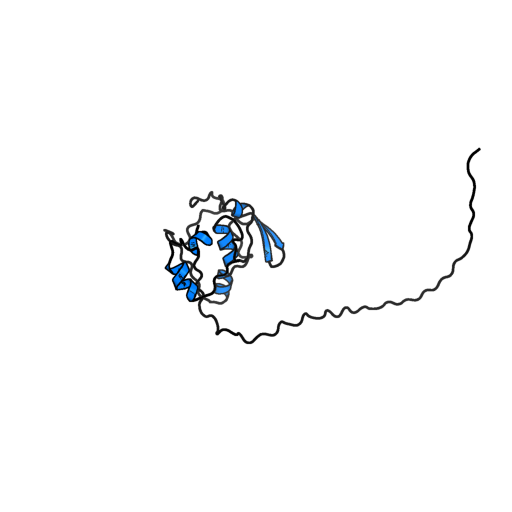1.196 1.00 97.25 101 SER A N 1
ATOM 739 C CA . SER A 1 101 ? 2.880 -6.873 -1.785 1.00 97.25 101 SER A CA 1
ATOM 740 C C . SER A 1 101 ? 4.041 -7.285 -0.875 1.00 97.25 101 SER A C 1
ATOM 742 O O . SER A 1 101 ? 4.776 -8.219 -1.194 1.00 97.25 101 SER A O 1
ATOM 744 N N . GLY A 1 102 ? 4.246 -6.585 0.242 1.00 97.12 102 GLY A N 1
ATOM 745 C CA . GLY A 1 102 ? 5.429 -6.740 1.088 1.00 97.12 102 GLY A CA 1
ATOM 746 C C . GLY A 1 102 ? 6.735 -6.245 0.454 1.00 97.12 102 GLY A C 1
ATOM 747 O O . GLY A 1 102 ? 7.783 -6.400 1.079 1.00 97.12 102 GLY A O 1
ATOM 748 N N . GLN A 1 103 ? 6.711 -5.676 -0.757 1.00 97.81 103 GLN A N 1
ATOM 749 C CA . GLN A 1 103 ? 7.902 -5.160 -1.438 1.00 97.81 103 GLN A CA 1
ATOM 750 C C . GLN A 1 103 ? 8.312 -3.792 -0.879 1.00 97.81 103 GLN A C 1
ATOM 752 O O . GLN A 1 103 ? 7.481 -2.899 -0.719 1.00 97.81 103 GLN A O 1
ATOM 757 N N . GLY A 1 104 ? 9.601 -3.623 -0.594 1.00 96.81 104 GLY A N 1
ATOM 758 C CA . GLY A 1 104 ? 10.185 -2.351 -0.182 1.00 96.81 104 GLY A CA 1
ATOM 759 C C . GLY A 1 104 ? 10.316 -1.340 -1.333 1.00 96.81 104 GLY A C 1
ATOM 760 O O . GLY A 1 104 ? 10.206 -1.699 -2.509 1.00 96.81 104 GLY A O 1
ATOM 761 N N . PRO A 1 105 ? 10.580 -0.063 -1.012 1.00 97.19 105 PRO A N 1
ATOM 762 C CA . PRO A 1 105 ? 10.759 0.985 -2.009 1.00 97.19 105 PRO A CA 1
ATOM 763 C C . PRO A 1 105 ? 12.028 0.773 -2.846 1.00 97.19 105 PRO A C 1
ATOM 765 O O . PRO A 1 105 ? 13.070 0.356 -2.341 1.00 97.19 105 PRO A O 1
ATOM 768 N N . ASN A 1 106 ? 11.967 1.159 -4.120 1.00 96.69 106 ASN A N 1
ATOM 769 C CA . ASN A 1 106 ? 13.135 1.275 -4.995 1.00 96.69 106 ASN A CA 1
ATOM 770 C C . ASN A 1 106 ? 13.443 2.755 -5.301 1.00 96.69 106 ASN A C 1
ATOM 772 O O . ASN A 1 106 ? 12.800 3.662 -4.768 1.00 96.69 106 ASN A O 1
ATOM 776 N N . SER A 1 107 ? 14.457 3.013 -6.130 1.00 96.06 107 SER A N 1
ATOM 777 C CA . SER A 1 107 ? 14.897 4.375 -6.463 1.00 96.06 107 SER A CA 1
ATOM 778 C C . SER A 1 107 ? 13.837 5.226 -7.169 1.00 96.06 107 SER A C 1
ATOM 780 O O . SER A 1 107 ? 13.754 6.417 -6.888 1.00 96.06 107 SER A O 1
ATOM 782 N N . GLN A 1 108 ? 13.009 4.643 -8.044 1.00 97.12 108 GLN A N 1
ATOM 783 C CA . GLN A 1 108 ? 11.934 5.383 -8.715 1.00 97.12 108 GLN A CA 1
ATOM 784 C C . GLN A 1 108 ? 10.749 5.627 -7.781 1.00 97.12 108 GLN A C 1
ATOM 786 O O . GLN A 1 108 ? 10.236 6.738 -7.766 1.00 97.12 108 GLN A O 1
ATOM 791 N N . MET A 1 109 ? 10.370 4.658 -6.939 1.00 96.50 109 MET A N 1
ATOM 792 C CA . MET A 1 109 ? 9.302 4.879 -5.949 1.00 96.50 109 MET A CA 1
ATOM 793 C C . MET A 1 109 ? 9.653 5.982 -4.933 1.00 96.50 109 MET A C 1
ATOM 795 O O . MET A 1 109 ? 8.785 6.748 -4.534 1.00 96.50 109 MET A O 1
ATOM 799 N N . GLN A 1 110 ? 10.924 6.103 -4.526 1.00 96.56 110 GLN A N 1
ATOM 800 C CA . GLN A 1 110 ? 11.374 7.202 -3.652 1.00 96.56 110 GLN A CA 1
ATOM 801 C C . GLN A 1 110 ? 11.418 8.563 -4.361 1.00 96.56 110 GLN A C 1
ATOM 803 O O . GLN A 1 110 ? 11.296 9.592 -3.705 1.00 96.56 110 GLN A O 1
ATOM 808 N N . ALA A 1 111 ? 11.549 8.569 -5.688 1.00 95.19 111 ALA A N 1
ATOM 809 C CA . ALA A 1 111 ? 11.371 9.751 -6.527 1.00 95.19 111 ALA A CA 1
ATOM 810 C C . ALA A 1 111 ? 9.905 9.944 -6.972 1.00 95.19 111 ALA A C 1
ATOM 812 O O . ALA A 1 111 ? 9.657 10.674 -7.922 1.00 95.19 111 ALA A O 1
ATOM 813 N N . ASP A 1 112 ? 8.952 9.257 -6.335 1.00 94.25 112 ASP A N 1
ATOM 814 C CA . ASP A 1 112 ? 7.519 9.275 -6.658 1.00 94.25 112 ASP A CA 1
ATOM 815 C C . ASP A 1 112 ? 7.192 9.003 -8.134 1.00 94.25 112 ASP A C 1
ATOM 817 O O . ASP A 1 112 ? 6.361 9.660 -8.744 1.00 94.25 112 ASP A O 1
ATOM 821 N N . CYS A 1 113 ? 7.894 8.038 -8.737 1.00 95.88 113 CYS A N 1
ATOM 822 C CA . CYS A 1 113 ? 7.508 7.387 -9.993 1.00 95.88 113 CYS A CA 1
ATOM 823 C C . CYS A 1 113 ? 7.098 8.318 -11.151 1.00 95.88 113 CYS A C 1
ATOM 825 O O . CYS A 1 113 ? 6.262 7.952 -11.971 1.00 95.88 113 CYS A O 1
ATOM 827 N N . GLN A 1 114 ? 7.783 9.462 -11.286 1.00 95.69 114 GLN A N 1
ATOM 828 C CA . GLN A 1 114 ? 7.573 10.503 -12.316 1.00 95.69 114 GLN A CA 1
ATOM 829 C C . GLN A 1 114 ? 7.535 9.988 -13.770 1.00 95.69 114 GLN A C 1
ATOM 831 O O . GLN A 1 114 ? 7.208 10.721 -14.699 1.00 95.69 114 GLN A O 1
ATOM 836 N N . THR A 1 115 ? 7.924 8.737 -14.005 1.00 95.62 115 THR A N 1
ATOM 837 C CA . THR A 1 115 ? 7.672 7.997 -15.238 1.00 95.62 115 THR A CA 1
ATOM 838 C C . THR A 1 115 ? 7.126 6.624 -14.862 1.00 95.62 115 THR A C 1
ATOM 840 O O . THR A 1 115 ? 7.789 5.871 -14.146 1.00 95.62 115 THR A O 1
ATOM 843 N N . TYR A 1 116 ? 5.944 6.277 -15.375 1.00 95.69 116 TYR A N 1
ATOM 844 C CA . TYR A 1 116 ? 5.210 5.049 -15.059 1.00 95.69 116 TYR A CA 1
ATOM 845 C C . TYR A 1 116 ? 5.852 3.827 -15.745 1.00 95.69 116 TYR A C 1
ATOM 847 O O . TYR A 1 116 ? 5.339 3.269 -16.715 1.00 95.69 116 TYR A O 1
ATOM 855 N N . SER A 1 117 ? 7.063 3.464 -15.318 1.00 97.00 117 SER A N 1
ATOM 856 C CA . SER A 1 117 ? 7.920 2.499 -16.013 1.00 97.00 117 SER A CA 1
ATOM 857 C C . SER A 1 117 ? 7.713 1.053 -15.544 1.00 97.00 117 SER A C 1
ATOM 859 O O . SER A 1 117 ? 7.402 0.796 -14.378 1.00 97.00 117 SER A O 1
ATOM 861 N N . ASN A 1 118 ? 7.934 0.087 -16.442 1.00 97.88 118 ASN A N 1
ATOM 862 C CA . ASN A 1 118 ? 8.021 -1.331 -16.077 1.00 97.88 118 ASN A CA 1
ATOM 863 C C . ASN A 1 118 ? 9.188 -1.573 -15.112 1.00 97.88 118 ASN A C 1
ATOM 865 O O . ASN A 1 118 ? 10.303 -1.107 -15.348 1.00 97.88 118 ASN A O 1
ATOM 869 N N . PHE A 1 119 ? 8.949 -2.363 -14.067 1.00 97.94 119 PHE A N 1
ATOM 870 C CA . PHE A 1 119 ? 9.984 -2.798 -13.139 1.00 97.94 119 PHE A CA 1
ATOM 871 C C . PHE A 1 119 ? 11.006 -3.699 -13.847 1.00 97.94 119 PHE A C 1
ATOM 873 O O . PHE A 1 119 ? 10.710 -4.830 -14.238 1.00 97.94 119 PHE A O 1
ATOM 880 N N . SER A 1 120 ? 12.229 -3.192 -13.985 1.00 96.75 120 SER A N 1
ATOM 881 C CA . SER A 1 120 ? 13.384 -3.935 -14.481 1.00 96.75 120 SER A CA 1
ATOM 882 C C . SER A 1 120 ? 14.125 -4.548 -13.297 1.00 96.75 120 SER A C 1
ATOM 884 O O . SER A 1 120 ? 14.663 -3.823 -12.455 1.00 96.75 120 SER A O 1
ATOM 886 N N . GLY A 1 121 ? 14.113 -5.881 -13.206 1.00 93.06 121 GLY A N 1
ATOM 887 C CA . GLY A 1 121 ? 14.644 -6.637 -12.070 1.00 93.06 121 GLY A CA 1
ATOM 888 C C . GLY A 1 121 ? 15.774 -7.601 -12.432 1.00 93.06 121 GLY A C 1
ATOM 889 O O . GLY A 1 121 ? 15.824 -8.131 -13.539 1.00 93.06 121 GLY A O 1
ATOM 890 N N . SER A 1 122 ? 16.662 -7.855 -11.470 1.00 91.06 122 SER A N 1
ATOM 891 C CA . SER A 1 122 ? 17.795 -8.789 -11.582 1.00 91.06 122 SER A CA 1
ATOM 892 C C . SER A 1 122 ? 17.617 -10.088 -10.785 1.00 91.06 122 SER A C 1
ATOM 894 O O . SER A 1 122 ? 18.417 -11.011 -10.931 1.00 91.06 122 SER A O 1
ATOM 896 N N . GLY A 1 123 ? 16.578 -10.183 -9.950 1.00 94.94 123 GLY A N 1
ATOM 897 C CA . GLY A 1 123 ? 16.265 -11.363 -9.143 1.00 94.94 123 GLY A CA 1
ATOM 898 C C . GLY A 1 123 ? 15.516 -11.003 -7.861 1.00 94.94 123 GLY A C 1
ATOM 899 O O . GLY A 1 123 ? 14.898 -9.943 -7.768 1.00 94.94 123 GLY A O 1
ATOM 900 N N . THR A 1 124 ? 15.598 -11.874 -6.854 1.00 96.81 124 THR A N 1
ATOM 901 C CA . THR A 1 124 ? 15.017 -11.647 -5.521 1.00 96.81 124 THR A CA 1
ATOM 902 C C . THR A 1 124 ? 16.017 -11.936 -4.405 1.00 96.81 124 THR A C 1
ATOM 904 O O . THR A 1 124 ? 16.805 -12.875 -4.518 1.00 96.81 124 THR A O 1
ATOM 907 N N . VAL A 1 125 ? 15.922 -11.211 -3.289 1.00 96.00 125 VAL A N 1
ATOM 908 C CA . VAL A 1 125 ? 16.617 -11.520 -2.025 1.00 96.00 125 VAL A CA 1
ATOM 909 C C . VAL A 1 125 ? 15.618 -11.883 -0.925 1.00 96.00 125 VAL A C 1
ATOM 911 O O . VAL A 1 125 ? 14.451 -11.494 -0.978 1.00 96.00 125 VAL A O 1
ATOM 914 N N . ALA A 1 126 ? 16.047 -12.655 0.076 1.00 95.19 126 ALA A N 1
ATOM 915 C CA . ALA A 1 126 ? 15.172 -13.091 1.168 1.00 95.19 126 ALA A CA 1
ATOM 916 C C . ALA A 1 126 ? 14.554 -11.888 1.925 1.00 95.19 126 ALA A C 1
ATOM 918 O O . ALA A 1 126 ? 15.253 -10.899 2.141 1.00 95.19 126 ALA A O 1
ATOM 919 N N . PRO A 1 127 ? 13.271 -11.947 2.342 1.00 93.81 127 PRO A N 1
ATOM 920 C CA . PRO A 1 127 ? 12.346 -13.088 2.269 1.00 93.81 127 PRO A CA 1
ATOM 921 C C . PRO A 1 127 ? 11.577 -13.231 0.936 1.00 93.81 127 PRO A C 1
ATOM 923 O O . PRO A 1 127 ? 10.683 -14.065 0.848 1.00 93.81 127 PRO A O 1
ATOM 926 N N . GLY A 1 128 ? 11.895 -12.430 -0.085 1.00 95.31 128 GLY A N 1
ATOM 927 C CA . GLY A 1 128 ? 11.159 -12.368 -1.358 1.00 95.31 128 GLY A CA 1
ATOM 928 C C . GLY A 1 128 ? 11.105 -10.963 -1.973 1.00 95.31 128 GLY A C 1
ATOM 929 O O . GLY A 1 128 ? 10.162 -10.645 -2.690 1.00 95.31 128 GLY A O 1
ATOM 930 N N . GLN A 1 129 ? 12.077 -10.106 -1.652 1.00 97.31 129 GLN A N 1
ATOM 931 C CA . GLN A 1 129 ? 12.182 -8.741 -2.166 1.00 97.31 129 GLN A CA 1
ATOM 932 C C . GLN A 1 129 ? 12.738 -8.773 -3.590 1.00 97.31 129 GLN A C 1
ATOM 934 O O . GLN A 1 129 ? 13.839 -9.285 -3.799 1.00 97.31 129 GLN A O 1
ATOM 939 N N . ALA A 1 130 ? 12.006 -8.228 -4.555 1.00 97.38 130 ALA A N 1
ATOM 940 C CA . ALA A 1 130 ? 12.451 -8.080 -5.931 1.00 97.38 130 ALA A CA 1
ATOM 941 C C . ALA A 1 130 ? 13.522 -6.982 -6.027 1.00 97.38 130 ALA A C 1
ATOM 943 O O . ALA A 1 130 ? 13.295 -5.831 -5.659 1.00 97.38 130 ALA A O 1
ATOM 944 N N . VAL A 1 131 ? 14.703 -7.334 -6.536 1.00 96.69 131 VAL A N 1
ATOM 945 C CA . VAL A 1 131 ? 15.817 -6.396 -6.717 1.00 96.69 131 VAL A CA 1
ATOM 946 C C . VAL A 1 131 ? 15.719 -5.792 -8.112 1.00 96.69 131 VAL A C 1
ATOM 948 O O . VAL A 1 131 ? 15.806 -6.516 -9.102 1.00 96.69 131 VAL A O 1
ATOM 951 N N . GLY A 1 132 ? 15.526 -4.476 -8.194 1.00 96.12 132 GLY A N 1
ATOM 952 C CA . GLY A 1 132 ? 15.296 -3.772 -9.455 1.00 96.12 132 GLY A CA 1
ATOM 953 C C . GLY A 1 132 ? 14.854 -2.321 -9.270 1.00 96.12 132 GLY A C 1
ATOM 954 O O . GLY A 1 132 ? 14.940 -1.766 -8.174 1.00 96.12 132 GLY A O 1
ATOM 955 N N . SER A 1 133 ? 14.383 -1.701 -10.351 1.00 96.44 133 SER A N 1
ATOM 956 C CA . SER A 1 133 ? 13.850 -0.333 -10.357 1.00 96.44 133 SER A CA 1
ATOM 957 C C . SER A 1 133 ? 12.730 -0.186 -11.389 1.00 96.44 133 SER A C 1
ATOM 959 O O . SER A 1 133 ? 12.753 -0.849 -12.426 1.00 96.44 133 SER A O 1
ATOM 961 N N . GLY A 1 134 ? 11.754 0.673 -11.094 1.00 96.75 134 GLY A N 1
ATOM 962 C CA . GLY A 1 134 ? 10.533 0.881 -11.878 1.00 96.75 134 GLY A CA 1
ATOM 963 C C . GLY A 1 134 ? 9.273 0.785 -11.017 1.00 96.75 134 GLY A C 1
ATOM 964 O O . GLY A 1 134 ? 9.356 0.506 -9.820 1.00 96.75 134 GLY A O 1
ATOM 965 N N . CYS A 1 135 ? 8.117 1.044 -11.619 1.00 96.25 135 CYS A N 1
ATOM 966 C CA . CYS A 1 135 ? 6.867 1.326 -10.905 1.00 96.25 135 CYS A CA 1
ATOM 967 C C . CYS A 1 135 ? 5.794 0.248 -11.133 1.00 96.25 135 CYS A C 1
ATOM 969 O O . CYS A 1 135 ? 5.032 -0.075 -10.226 1.00 96.25 135 CYS A O 1
ATOM 971 N N . VAL A 1 136 ? 5.774 -0.370 -12.319 1.00 96.31 136 VAL A N 1
ATOM 972 C CA . VAL A 1 136 ? 4.855 -1.462 -12.671 1.00 96.31 136 VAL A CA 1
ATOM 973 C C . VAL A 1 136 ? 5.546 -2.807 -12.450 1.00 96.31 136 VAL A C 1
ATOM 975 O O . VAL A 1 136 ? 6.373 -3.232 -13.258 1.00 96.31 136 VAL A O 1
ATOM 978 N N . PHE A 1 137 ? 5.233 -3.478 -11.341 1.00 96.94 137 PHE A N 1
ATOM 979 C CA . PHE A 1 137 ? 5.765 -4.810 -11.043 1.00 96.94 137 PHE A CA 1
ATOM 980 C C . PHE A 1 137 ? 5.181 -5.890 -11.976 1.00 96.94 137 PHE A C 1
ATOM 982 O O . PHE A 1 137 ? 3.990 -5.849 -12.287 1.00 96.94 137 PHE A O 1
ATOM 989 N N . PRO A 1 138 ? 5.981 -6.885 -12.408 1.00 95.12 138 PRO A N 1
ATOM 990 C CA . PRO A 1 138 ? 5.482 -8.013 -13.189 1.00 95.12 138 PRO A CA 1
ATOM 991 C C . PRO A 1 138 ? 4.677 -8.985 -12.316 1.00 95.12 138 PRO A C 1
ATOM 993 O O . PRO A 1 138 ? 4.931 -9.122 -11.122 1.00 95.12 138 PRO A O 1
ATOM 996 N N . THR A 1 139 ? 3.787 -9.764 -12.936 1.00 93.25 139 THR A N 1
ATOM 997 C CA . THR A 1 139 ? 2.951 -10.791 -12.275 1.00 93.25 139 THR A CA 1
ATOM 998 C C . THR A 1 139 ? 3.733 -11.942 -11.623 1.00 93.25 139 THR A C 1
ATOM 1000 O O . THR A 1 139 ? 3.154 -12.764 -10.917 1.00 93.25 139 THR A O 1
ATOM 1003 N N . SER A 1 140 ? 5.052 -12.015 -11.829 1.00 92.81 140 SER A N 1
ATOM 1004 C CA . SER A 1 140 ? 5.957 -12.908 -11.096 1.00 92.81 140 SER A CA 1
ATOM 1005 C C . SER A 1 140 ? 6.304 -12.413 -9.684 1.00 92.81 140 SER A C 1
ATOM 1007 O O . SER A 1 140 ? 6.836 -13.192 -8.894 1.00 92.81 140 SER A O 1
ATOM 1009 N N . VAL A 1 141 ? 5.999 -11.154 -9.347 1.00 96.31 141 VAL A N 1
ATOM 1010 C CA . VAL A 1 141 ? 6.117 -10.598 -7.992 1.00 96.31 141 VAL A CA 1
ATOM 1011 C C . VAL A 1 141 ? 4.734 -10.645 -7.328 1.00 96.31 141 VAL A C 1
ATOM 1013 O O . VAL A 1 141 ? 3.840 -9.897 -7.726 1.00 96.31 141 VAL A O 1
ATOM 1016 N N . PRO A 1 142 ? 4.512 -11.533 -6.340 1.00 94.62 142 PRO A N 1
ATOM 1017 C CA . PRO A 1 142 ? 3.184 -11.767 -5.790 1.00 94.62 142 PRO A CA 1
ATOM 1018 C C . PRO A 1 142 ? 2.709 -10.612 -4.904 1.00 94.62 142 PRO A C 1
ATOM 1020 O O . PRO A 1 142 ? 3.475 -10.005 -4.159 1.00 94.62 142 PRO A O 1
ATOM 1023 N N . ASN A 1 143 ? 1.399 -10.381 -4.920 1.00 96.56 143 ASN A N 1
ATOM 1024 C CA . ASN A 1 143 ? 0.700 -9.449 -4.039 1.00 96.56 143 ASN A CA 1
ATOM 1025 C C . ASN A 1 143 ? -0.526 -10.127 -3.395 1.00 96.56 143 ASN A C 1
ATOM 1027 O O . ASN A 1 143 ? -0.881 -11.263 -3.725 1.00 96.56 143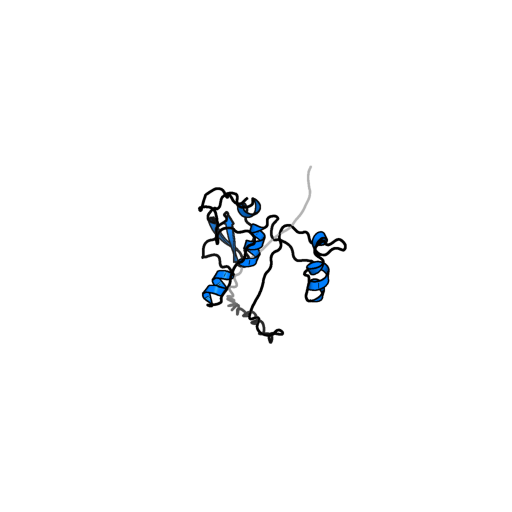 ASN A O 1
ATOM 1031 N N . LEU A 1 144 ? -1.148 -9.463 -2.424 1.00 96.25 144 LEU A N 1
ATOM 1032 C CA . LEU A 1 144 ? -2.302 -9.971 -1.682 1.00 96.25 144 LEU A CA 1
ATOM 1033 C C . LEU A 1 144 ? -3.544 -10.108 -2.573 1.00 96.25 144 LEU A C 1
ATOM 1035 O O . LEU A 1 144 ? -4.285 -11.079 -2.442 1.00 96.25 144 LEU A O 1
ATOM 1039 N N . THR A 1 145 ? -3.768 -9.172 -3.493 1.00 95.25 145 THR A N 1
ATOM 1040 C CA . THR A 1 145 ? -4.946 -9.151 -4.372 1.00 95.25 145 THR A CA 1
ATOM 1041 C C . THR A 1 145 ? -4.968 -10.322 -5.357 1.00 95.25 145 THR A C 1
ATOM 1043 O O . THR A 1 145 ? -6.009 -10.962 -5.521 1.00 95.25 145 THR A O 1
ATOM 1046 N N . ASP A 1 146 ? -3.818 -10.709 -5.909 1.00 95.75 146 ASP A N 1
ATOM 1047 C CA . ASP A 1 146 ? -3.675 -11.903 -6.751 1.00 95.75 146 ASP A CA 1
ATOM 1048 C C . ASP A 1 146 ? -3.808 -13.192 -5.934 1.00 95.75 146 ASP A C 1
ATOM 1050 O O . ASP A 1 146 ? -4.433 -14.151 -6.385 1.00 95.75 146 ASP A O 1
ATOM 1054 N N . GLN A 1 147 ? -3.299 -13.217 -4.698 1.00 96.12 147 GLN A N 1
ATOM 1055 C CA . GLN A 1 147 ? -3.468 -14.360 -3.793 1.00 96.12 147 GLN A CA 1
ATOM 1056 C C . GLN A 1 147 ? -4.931 -14.568 -3.377 1.00 96.12 147 GLN A C 1
ATOM 1058 O O . GLN A 1 147 ? -5.386 -15.710 -3.323 1.00 96.12 147 GLN A O 1
ATOM 1063 N N . LEU A 1 148 ? -5.687 -13.495 -3.123 1.00 96.25 148 LEU A N 1
ATOM 1064 C CA . LEU A 1 148 ? -7.130 -13.564 -2.872 1.00 96.25 148 LEU A CA 1
ATOM 1065 C C . LEU A 1 148 ? -7.872 -14.059 -4.123 1.00 96.25 148 LEU A C 1
ATOM 1067 O O . LEU A 1 148 ? -8.630 -15.029 -4.049 1.00 96.25 148 LEU A O 1
ATOM 1071 N N . THR A 1 149 ? -7.581 -13.468 -5.285 1.00 96.44 149 THR A N 1
ATOM 1072 C CA . THR A 1 149 ? -8.194 -13.834 -6.574 1.00 96.44 149 THR A CA 1
ATOM 1073 C C . THR A 1 149 ? -7.923 -15.301 -6.932 1.00 96.44 149 THR A C 1
ATOM 1075 O O . THR A 1 149 ? -8.850 -16.048 -7.240 1.00 96.44 149 THR A O 1
ATOM 1078 N N . GLY A 1 150 ? -6.680 -15.770 -6.774 1.00 96.75 150 GLY A N 1
ATOM 1079 C CA . GLY A 1 150 ? -6.266 -17.166 -6.968 1.00 96.75 150 GLY A CA 1
ATOM 1080 C C . GLY A 1 150 ? -6.813 -18.160 -5.931 1.00 96.75 150 GLY A C 1
ATOM 1081 O O . GLY A 1 150 ? -6.614 -19.368 -6.069 1.00 96.75 150 GLY A O 1
ATOM 1082 N N . LYS A 1 151 ? -7.520 -17.682 -4.899 1.00 96.31 151 LYS A N 1
ATOM 1083 C CA . LYS A 1 151 ? -8.321 -18.495 -3.967 1.00 96.31 151 LYS A CA 1
ATOM 1084 C C . LYS A 1 151 ? -9.832 -18.353 -4.189 1.00 96.31 151 LYS A C 1
ATOM 1086 O O . LYS A 1 151 ? -10.599 -18.920 -3.416 1.00 96.31 151 LYS A O 1
ATOM 1091 N N . GLY A 1 152 ? -10.263 -17.623 -5.220 1.00 97.25 152 GLY A N 1
ATOM 1092 C CA . GLY A 1 152 ? -11.675 -17.322 -5.473 1.00 97.25 152 GLY A CA 1
ATOM 1093 C C . GLY A 1 152 ? -12.290 -16.354 -4.455 1.00 97.25 152 GLY A C 1
ATOM 1094 O O . GLY A 1 152 ? -13.511 -16.302 -4.325 1.00 97.25 152 GLY A O 1
ATOM 1095 N N . LEU A 1 153 ? -11.465 -15.611 -3.710 1.00 96.75 153 LEU A N 1
ATOM 1096 C CA . LEU A 1 153 ? -11.910 -14.652 -2.704 1.00 96.75 153 LEU A CA 1
ATOM 1097 C C . LEU A 1 153 ? -12.081 -13.264 -3.327 1.00 96.75 153 LEU A C 1
ATOM 1099 O O . LEU A 1 153 ? -11.210 -12.764 -4.037 1.00 96.75 153 LEU A O 1
ATOM 1103 N N . THR A 1 154 ? -13.209 -12.623 -3.030 1.00 97.31 154 THR A N 1
ATOM 1104 C CA . THR A 1 154 ? -13.524 -11.278 -3.520 1.00 97.31 154 THR A CA 1
ATOM 1105 C C . THR A 1 154 ? -12.753 -10.207 -2.756 1.00 97.31 154 THR A C 1
ATOM 1107 O O . THR 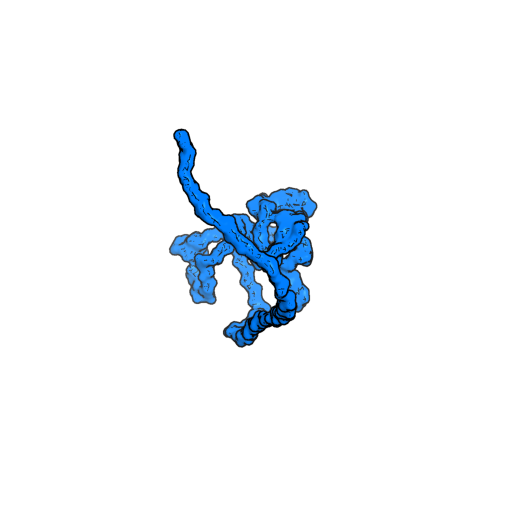A 1 154 ? -12.828 -10.153 -1.528 1.00 97.31 154 THR A O 1
ATOM 1110 N N . TRP A 1 155 ? -12.123 -9.288 -3.481 1.00 96.75 155 TRP A N 1
ATOM 1111 C CA . TRP A 1 155 ? -11.571 -8.040 -2.957 1.00 96.75 155 TRP A CA 1
ATOM 1112 C C . TRP A 1 155 ? -12.067 -6.861 -3.806 1.00 96.75 155 TRP A C 1
ATOM 1114 O O . TRP A 1 155 ? -12.571 -7.061 -4.913 1.00 96.75 155 TRP A O 1
ATOM 1124 N N . ARG A 1 156 ? -11.963 -5.636 -3.279 1.00 94.88 156 ARG A N 1
ATOM 1125 C CA . ARG A 1 156 ? -12.255 -4.385 -3.998 1.00 94.88 156 ARG A CA 1
ATOM 1126 C C . ARG A 1 156 ? -11.352 -3.270 -3.479 1.00 94.88 156 ARG A C 1
ATOM 1128 O O . ARG A 1 156 ? -11.140 -3.187 -2.273 1.00 94.88 156 ARG A O 1
ATOM 1135 N N . GLY A 1 157 ? -10.865 -2.421 -4.379 1.00 92.88 157 GLY A N 1
ATOM 1136 C CA . GLY A 1 157 ? -10.298 -1.119 -4.032 1.00 92.88 157 GLY A CA 1
ATOM 1137 C C . GLY A 1 157 ? -11.376 -0.037 -4.093 1.00 92.88 157 GLY A C 1
ATOM 1138 O O . GLY A 1 157 ? -12.269 -0.105 -4.937 1.00 92.88 157 GLY A O 1
ATOM 1139 N N . TYR A 1 158 ? -11.279 0.946 -3.203 1.00 92.88 158 TYR A N 1
ATOM 1140 C CA . TYR A 1 158 ? -12.065 2.175 -3.225 1.00 92.88 158 TYR A CA 1
ATOM 1141 C C . TYR A 1 158 ? -11.095 3.325 -2.965 1.00 92.88 158 TYR A C 1
ATOM 1143 O O . TYR A 1 158 ? -10.371 3.294 -1.973 1.00 92.88 158 TYR A O 1
ATOM 1151 N N . MET A 1 159 ? -11.056 4.296 -3.873 1.00 91.12 159 MET A N 1
ATOM 1152 C CA . MET A 1 159 ? -10.158 5.446 -3.821 1.00 91.12 159 MET A CA 1
ATOM 1153 C C . MET A 1 159 ? -11.020 6.698 -3.958 1.00 91.12 159 MET A C 1
ATOM 1155 O O . MET A 1 159 ? -11.810 6.793 -4.899 1.00 91.12 159 MET A O 1
ATOM 1159 N N . GLU A 1 160 ? -10.911 7.608 -2.993 1.00 89.94 160 GLU A N 1
ATOM 1160 C CA . GLU A 1 160 ? -11.632 8.884 -2.996 1.00 89.94 160 GLU A CA 1
ATOM 1161 C C . GLU A 1 160 ? -11.173 9.749 -4.184 1.00 89.94 160 GLU A C 1
ATOM 1163 O O . GLU A 1 160 ? -10.037 9.626 -4.638 1.00 89.94 160 GLU A O 1
ATOM 1168 N N . ASP A 1 161 ? -12.095 10.527 -4.757 1.00 87.31 161 ASP A N 1
ATOM 1169 C CA . ASP A 1 161 ? -11.914 11.408 -5.925 1.00 87.31 161 ASP A CA 1
ATOM 1170 C C . ASP A 1 161 ? -11.269 10.809 -7.203 1.00 87.31 161 ASP A C 1
ATOM 1172 O O . ASP A 1 161 ? -11.049 11.517 -8.190 1.00 87.31 161 ASP A O 1
ATOM 1176 N N . MET A 1 162 ? -11.059 9.488 -7.272 1.00 85.44 162 MET A N 1
ATOM 1177 C CA . MET A 1 162 ? -10.574 8.792 -8.470 1.00 85.44 162 MET A CA 1
ATOM 1178 C C . MET A 1 162 ? -11.643 8.785 -9.581 1.00 85.44 162 MET A C 1
ATOM 1180 O O . MET A 1 162 ? -12.404 7.830 -9.745 1.00 85.44 162 MET A O 1
ATOM 1184 N N . GLY A 1 163 ? -11.671 9.850 -10.389 1.00 84.81 163 GLY A N 1
ATOM 1185 C CA . GLY A 1 163 ? -12.709 10.114 -11.397 1.00 84.81 163 GLY A CA 1
ATOM 1186 C C . GLY A 1 163 ? -12.866 9.078 -12.523 1.00 84.81 163 GLY A C 1
ATOM 1187 O O . GLY A 1 163 ? -13.832 9.138 -13.281 1.00 84.81 163 GLY A O 1
ATOM 1188 N N . THR A 1 164 ? -11.955 8.113 -12.667 1.00 89.25 164 THR A N 1
ATOM 1189 C CA . THR A 1 164 ? -12.129 6.944 -13.549 1.00 89.25 164 THR A CA 1
ATOM 1190 C C . THR A 1 164 ? -11.472 5.715 -12.913 1.00 89.25 164 THR A C 1
ATOM 1192 O O . THR A 1 164 ? -10.291 5.792 -12.563 1.00 89.25 164 THR A O 1
ATOM 1195 N N . PRO A 1 165 ? -12.185 4.576 -12.775 1.00 90.38 165 PRO A N 1
ATOM 1196 C CA . PRO A 1 165 ? -11.614 3.344 -12.239 1.00 90.38 165 PRO A CA 1
ATOM 1197 C C . PRO A 1 165 ? -10.337 2.927 -12.969 1.00 90.38 165 PRO A C 1
ATOM 1199 O O . PRO A 1 165 ? -10.317 2.858 -14.197 1.00 90.38 165 PRO A O 1
ATOM 1202 N N . CYS A 1 166 ? -9.290 2.620 -12.200 1.00 87.25 166 CYS A N 1
ATOM 1203 C CA . CYS A 1 166 ? -7.996 2.168 -12.714 1.00 87.25 166 CYS A CA 1
ATOM 1204 C C . CYS A 1 166 ? -7.296 3.160 -13.672 1.00 87.25 166 CYS A C 1
ATOM 1206 O O . CYS A 1 166 ? -6.521 2.720 -14.520 1.00 87.25 166 CYS A O 1
ATOM 1208 N N . ARG A 1 167 ? -7.513 4.484 -13.540 1.00 90.19 167 ARG A N 1
ATOM 1209 C CA . ARG A 1 167 ? -6.659 5.478 -14.222 1.00 90.19 167 ARG A CA 1
ATOM 1210 C C . ARG A 1 167 ? -5.201 5.289 -13.787 1.00 90.19 167 ARG A C 1
ATOM 1212 O O . ARG A 1 167 ? -4.899 5.326 -12.600 1.00 90.19 167 ARG A O 1
ATOM 1219 N N . HIS A 1 168 ? -4.318 5.156 -14.768 1.00 91.06 168 HIS A N 1
ATOM 1220 C CA . HIS A 1 168 ? -2.869 5.273 -14.636 1.00 91.06 168 HIS A CA 1
ATOM 1221 C C . HIS A 1 168 ? -2.291 5.786 -15.972 1.00 91.06 168 HIS A C 1
ATOM 1223 O O . HIS A 1 168 ? -2.968 5.669 -17.005 1.00 91.06 168 HIS A O 1
ATOM 1229 N N . PRO A 1 169 ? -1.062 6.331 -16.005 1.00 92.81 169 PRO A N 1
ATOM 1230 C CA . PRO A 1 169 ? -0.417 6.731 -17.255 1.00 92.81 169 PRO A CA 1
ATOM 1231 C C . PRO A 1 169 ? -0.140 5.536 -18.176 1.00 92.81 169 PRO A C 1
ATOM 1233 O O . PRO A 1 169 ? -0.157 4.374 -17.762 1.00 92.81 169 PRO A O 1
ATOM 1236 N N . GLN A 1 170 ? 0.170 5.800 -19.446 1.00 94.75 170 GLN A N 1
ATOM 1237 C CA . GLN A 1 170 ? 0.695 4.748 -20.322 1.00 94.75 170 GLN A CA 1
ATOM 1238 C C . GLN A 1 170 ? 2.083 4.298 -19.847 1.00 94.75 170 GLN A C 1
ATOM 1240 O O . GLN A 1 170 ? 2.869 5.100 -19.345 1.00 94.75 170 GLN A O 1
ATOM 1245 N N . VAL A 1 171 ? 2.405 3.012 -20.007 1.00 95.06 171 VAL A N 1
ATOM 1246 C CA . VAL A 1 171 ? 3.683 2.466 -19.527 1.00 95.06 171 VAL A CA 1
ATOM 1247 C C . VAL A 1 171 ? 4.856 3.126 -20.258 1.00 95.06 171 VAL A C 1
ATOM 1249 O O . VAL A 1 171 ? 4.950 3.066 -21.482 1.00 95.06 171 VAL A O 1
ATOM 1252 N N . GLY A 1 172 ? 5.753 3.748 -19.492 1.00 95.69 172 GLY A N 1
ATOM 1253 C CA . GLY A 1 172 ? 6.873 4.548 -19.994 1.00 95.69 172 GLY A CA 1
ATOM 1254 C C . GLY A 1 172 ? 6.556 6.026 -20.263 1.00 95.69 172 GLY A C 1
ATOM 1255 O O . GLY A 1 172 ? 7.459 6.755 -20.665 1.00 95.69 172 GLY A O 1
ATOM 1256 N N . ALA A 1 173 ? 5.322 6.485 -20.033 1.00 96.88 173 ALA A N 1
ATOM 1257 C CA . ALA A 1 173 ? 4.978 7.907 -20.047 1.00 96.88 173 ALA A CA 1
ATOM 1258 C C . ALA A 1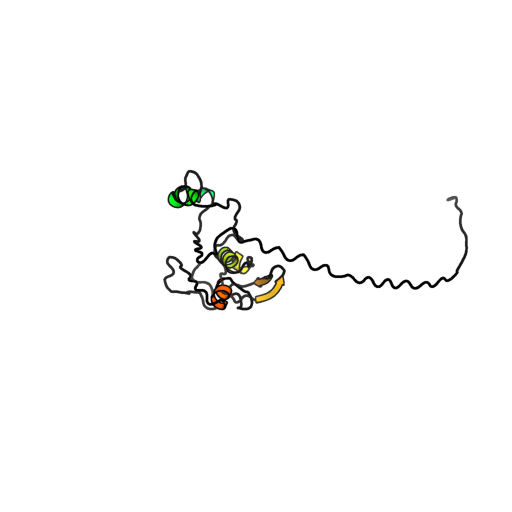 173 ? 5.332 8.591 -18.714 1.00 96.88 173 ALA A C 1
ATOM 1260 O O . ALA A 1 173 ? 5.475 7.932 -17.681 1.00 96.88 173 ALA A O 1
ATOM 1261 N N . VAL A 1 174 ? 5.442 9.922 -18.745 1.00 96.25 174 VAL A N 1
ATOM 1262 C CA . VAL A 1 174 ? 5.451 10.767 -17.538 1.00 96.25 174 VAL A CA 1
ATOM 1263 C C . VAL A 1 174 ? 4.104 10.632 -16.826 1.00 96.25 174 VAL A C 1
ATOM 1265 O O . VAL A 1 174 ? 3.077 10.483 -17.491 1.00 96.25 174 VAL A O 1
ATOM 1268 N N . ASP A 1 175 ? 4.113 10.661 -15.496 1.00 90.75 175 ASP A N 1
ATOM 1269 C CA . ASP A 1 175 ? 2.881 10.609 -14.708 1.00 90.75 175 ASP A CA 1
ATOM 1270 C C . ASP A 1 175 ? 2.169 11.978 -14.694 1.00 90.75 175 ASP A C 1
ATOM 1272 O O . ASP A 1 175 ? 2.786 13.002 -14.406 1.00 90.75 175 ASP A O 1
ATOM 1276 N N . ASP A 1 176 ? 0.881 11.997 -15.056 1.00 88.69 176 ASP A N 1
ATOM 1277 C CA . ASP A 1 176 ? 0.012 13.183 -15.118 1.00 88.69 176 ASP A CA 1
ATOM 1278 C C . ASP A 1 176 ? -0.988 13.245 -13.941 1.00 88.69 176 ASP A C 1
ATOM 1280 O O . ASP A 1 176 ? -2.062 13.855 -14.034 1.00 88.69 176 ASP A O 1
ATOM 1284 N N . THR A 1 177 ? -0.660 12.557 -12.842 1.00 79.06 177 THR A N 1
ATOM 1285 C CA . THR A 1 177 ? -1.453 12.479 -11.603 1.00 79.06 177 THR A CA 1
ATOM 1286 C C . THR A 1 177 ? -0.731 13.040 -10.368 1.00 79.06 177 THR A C 1
ATOM 1288 O O . THR A 1 177 ? -1.343 13.112 -9.303 1.00 79.06 177 THR A O 1
ATOM 1291 N N . GLN A 1 178 ? 0.531 13.456 -10.538 1.00 64.75 178 GLN A N 1
ATOM 1292 C CA . GLN A 1 178 ? 1.441 14.012 -9.525 1.00 64.75 178 GLN A CA 1
ATOM 1293 C C . GLN A 1 178 ? 1.239 15.515 -9.266 1.00 64.75 178 GLN A C 1
ATOM 1295 O O . GLN A 1 178 ? 0.848 16.236 -10.213 1.00 64.75 178 GLN A O 1
#

pLDDT: mean 84.12, std 18.86, range [38.88, 97.94]

Organism: NCBI:txid297536

Radius of gyration: 30.49 Å; chains: 1; bounding box: 98×63×43 Å

Secondary structure (DSSP, 8-state):
---------------------------------PPP----SS------------S--HHHHHSTT-S-HIIIIIGGGGS---TT---SSSSHHHHHHHHHH-PPP-HHHHTTTSB--B-EEEEEETTTEEEEE-SB--TTS--HHHHHHTTT-------TT-SSTT--PPTTSBPS--

Foldseek 3Di:
DDDDDDDDDDDDDDDDDDDDDPPPPPPPPPPDPDPPPPDPPDDDDPDDDDDDDPDADPCCCQNPVHPPCCRNPVVPVVDDDDPPDDALADDDLQSVCCVFQVEGDDPCVNVVNQFQAEWDFDQADPPGHTHTDHHHYDPVRDTNCVVCVVVVHDDDDDDPPPPDPPDFDDHGGGTPPD